Protein AF-A0A843EUZ4-F1 (afdb_monomer_lite)

Structure (mmCIF, N/CA/C/O backbone):
data_AF-A0A843EUZ4-F1
#
_entry.id   AF-A0A843EUZ4-F1
#
loop_
_atom_site.group_PDB
_atom_site.id
_atom_site.type_symbol
_atom_site.label_atom_id
_atom_site.label_alt_id
_atom_site.label_comp_id
_atom_site.label_asym_id
_atom_site.label_entity_id
_atom_site.label_seq_id
_atom_site.pdbx_PDB_ins_code
_atom_site.Cartn_x
_atom_site.Cartn_y
_atom_site.Cartn_z
_atom_site.occupancy
_atom_site.B_iso_or_equiv
_atom_site.auth_seq_id
_atom_site.auth_comp_id
_atom_site.auth_asym_id
_atom_site.auth_atom_id
_atom_site.pdbx_PDB_model_num
ATOM 1 N N . MET A 1 1 ? -15.342 -4.496 1.005 1.00 70.81 1 MET A N 1
ATOM 2 C CA . MET A 1 1 ? -15.047 -3.325 0.142 1.00 70.81 1 MET A CA 1
ATOM 3 C C . MET A 1 1 ? -16.095 -3.136 -0.944 1.00 70.81 1 MET A C 1
ATOM 5 O O . MET A 1 1 ? -16.722 -2.087 -0.948 1.00 70.81 1 MET A O 1
ATOM 9 N N . ALA A 1 2 ? -16.341 -4.129 -1.806 1.00 74.81 2 ALA A N 1
ATOM 10 C CA . ALA A 1 2 ? -17.389 -4.034 -2.831 1.00 74.81 2 ALA A CA 1
ATOM 11 C C . ALA A 1 2 ? -18.808 -3.921 -2.240 1.00 74.81 2 ALA A C 1
ATOM 13 O O . ALA A 1 2 ? -19.579 -3.078 -2.673 1.00 74.81 2 ALA A O 1
ATOM 14 N N . THR A 1 3 ? -19.104 -4.654 -1.164 1.00 76.38 3 THR A N 1
ATOM 15 C CA . THR A 1 3 ? -20.384 -4.560 -0.430 1.00 76.38 3 THR A CA 1
ATOM 16 C C . THR A 1 3 ? -20.620 -3.194 0.227 1.00 76.38 3 THR A C 1
ATOM 18 O O . THR A 1 3 ? -21.757 -2.778 0.382 1.00 76.38 3 THR A O 1
ATOM 21 N N . ASN A 1 4 ? -19.547 -2.468 0.562 1.00 71.25 4 ASN A N 1
ATOM 22 C CA . ASN A 1 4 ? -19.611 -1.125 1.157 1.00 71.25 4 ASN A CA 1
ATOM 23 C C . ASN A 1 4 ? -19.544 -0.013 0.089 1.00 71.25 4 ASN A C 1
ATOM 25 O O . ASN A 1 4 ? -19.252 1.136 0.406 1.00 71.25 4 ASN A O 1
ATOM 29 N N . GLY A 1 5 ? -19.700 -0.356 -1.195 1.00 73.44 5 GLY A N 1
ATOM 30 C CA . GLY A 1 5 ? -19.730 0.610 -2.298 1.00 73.44 5 GLY A CA 1
ATOM 31 C C . GLY A 1 5 ? -18.384 1.187 -2.723 1.00 73.44 5 GLY A C 1
ATOM 32 O O . GLY A 1 5 ? -18.349 2.024 -3.621 1.00 73.44 5 GLY A O 1
ATOM 33 N N . HIS A 1 6 ? -17.267 0.746 -2.136 1.00 77.94 6 HIS A N 1
ATOM 34 C CA . HIS A 1 6 ? -15.930 1.253 -2.482 1.00 77.94 6 HIS A CA 1
ATOM 35 C C . HIS A 1 6 ? -15.355 0.660 -3.777 1.00 77.94 6 HIS A C 1
ATOM 37 O O . HIS A 1 6 ? -14.340 1.141 -4.267 1.00 77.94 6 HIS A O 1
ATOM 43 N N . MET A 1 7 ? -15.971 -0.397 -4.308 1.00 81.12 7 MET A N 1
ATOM 44 C CA . MET A 1 7 ? -15.556 -1.119 -5.516 1.00 81.12 7 MET A CA 1
ATOM 45 C C . MET A 1 7 ? -16.799 -1.469 -6.348 1.00 81.12 7 MET A C 1
ATOM 47 O O . MET A 1 7 ? -17.896 -1.503 -5.783 1.00 81.12 7 MET A O 1
ATOM 51 N N . PRO A 1 8 ? -16.671 -1.747 -7.659 1.00 81.19 8 PRO A N 1
ATOM 52 C CA . PRO A 1 8 ? -17.814 -2.114 -8.491 1.00 81.19 8 PRO A CA 1
ATOM 53 C C . PRO A 1 8 ? -18.505 -3.376 -7.959 1.00 81.19 8 PRO A C 1
ATOM 55 O O . PRO A 1 8 ? -17.854 -4.375 -7.635 1.00 81.19 8 PRO A O 1
ATOM 58 N N . MET A 1 9 ? -19.839 -3.343 -7.891 1.00 79.88 9 MET A N 1
ATOM 59 C CA . MET A 1 9 ? -20.640 -4.391 -7.244 1.00 79.88 9 MET A CA 1
ATOM 60 C C . MET A 1 9 ? -20.493 -5.770 -7.907 1.00 79.88 9 MET A C 1
ATOM 62 O O . MET A 1 9 ? -20.624 -6.799 -7.244 1.00 79.88 9 MET A O 1
ATOM 66 N N . PHE A 1 10 ? -20.132 -5.818 -9.192 1.00 81.56 10 PHE A N 1
ATOM 67 C CA . PHE A 1 10 ? -19.828 -7.065 -9.899 1.00 81.56 10 PHE A CA 1
ATOM 68 C C . PHE A 1 10 ? -18.759 -7.921 -9.192 1.00 81.56 10 PHE A C 1
ATOM 70 O O . PHE A 1 10 ? -18.861 -9.151 -9.190 1.00 81.56 10 PHE A O 1
ATOM 77 N N . LEU A 1 11 ? -17.778 -7.287 -8.537 1.00 82.19 11 LEU A N 1
ATOM 78 C CA . LEU A 1 11 ? -16.726 -7.973 -7.779 1.00 82.19 11 LEU A CA 1
ATOM 79 C C . LEU A 1 11 ? -17.219 -8.531 -6.435 1.00 82.19 11 LEU A C 1
ATOM 81 O O . LEU A 1 11 ? -16.544 -9.364 -5.838 1.00 82.19 11 LEU A O 1
ATOM 85 N N . SER A 1 12 ? -18.387 -8.092 -5.954 1.00 83.44 12 SER A N 1
ATOM 86 C CA . SER A 1 12 ? -18.996 -8.593 -4.717 1.00 83.44 12 SER A CA 1
ATOM 87 C C . SER A 1 12 ? -19.754 -9.908 -4.907 1.00 83.44 12 SER A C 1
ATOM 89 O O . SER A 1 12 ? -20.160 -10.508 -3.913 1.00 83.44 12 SER A O 1
ATOM 91 N N . LYS A 1 13 ? -19.999 -10.343 -6.151 1.00 83.88 13 LYS A N 1
ATOM 92 C CA . LYS A 1 13 ? -20.787 -11.550 -6.426 1.00 83.88 13 LYS A CA 1
ATOM 93 C C . LYS A 1 13 ? -19.988 -12.808 -6.081 1.00 83.88 13 LYS A C 1
ATOM 95 O O . LYS A 1 13 ? -18.881 -13.012 -6.581 1.00 83.88 13 LYS A O 1
ATOM 100 N N . THR A 1 14 ? -20.576 -13.660 -5.249 1.00 86.12 14 THR A N 1
ATOM 101 C CA . THR A 1 14 ? -20.021 -14.955 -4.845 1.00 86.12 14 THR A CA 1
ATOM 102 C C . THR A 1 14 ? -20.754 -16.104 -5.542 1.00 86.12 14 THR A C 1
ATOM 104 O O . THR A 1 14 ? -21.918 -15.983 -5.919 1.00 86.12 14 THR A O 1
ATOM 107 N N . ASN A 1 15 ? -20.059 -17.224 -5.753 1.00 89.31 15 ASN A N 1
ATOM 108 C CA . ASN A 1 15 ? -20.666 -18.467 -6.242 1.00 89.31 15 ASN A CA 1
ATOM 109 C C . ASN A 1 15 ? -21.430 -19.191 -5.105 1.00 89.31 15 ASN A C 1
ATOM 111 O O . ASN A 1 15 ? -21.300 -18.826 -3.939 1.00 89.31 15 ASN A O 1
ATOM 115 N N . LYS A 1 16 ? -22.148 -20.281 -5.417 1.00 85.88 16 LYS A N 1
ATOM 116 C CA . LYS A 1 16 ? -22.857 -21.170 -4.472 1.00 85.88 16 LYS A CA 1
ATOM 117 C C . LYS A 1 16 ? -21.999 -21.633 -3.283 1.00 85.88 16 LYS A C 1
ATOM 119 O O . LYS A 1 16 ? -22.533 -21.889 -2.213 1.00 85.88 16 LYS A O 1
ATOM 124 N N . TYR A 1 17 ? -20.680 -21.712 -3.458 1.00 88.25 17 TYR A N 1
ATOM 125 C CA . TYR A 1 17 ? -19.716 -22.093 -2.417 1.00 88.25 17 TYR A CA 1
ATOM 126 C C . TYR A 1 17 ? -19.132 -20.901 -1.632 1.00 88.25 17 TYR A C 1
ATOM 128 O O . TYR A 1 17 ? -18.145 -21.060 -0.925 1.00 88.25 17 TYR A O 1
ATOM 136 N N . GLY A 1 18 ? -19.673 -19.688 -1.793 1.00 83.94 18 GLY A N 1
ATOM 137 C CA . GLY A 1 18 ? -19.195 -18.479 -1.107 1.00 83.94 18 GLY A CA 1
ATOM 138 C C . GLY A 1 18 ? -17.907 -17.875 -1.679 1.00 83.94 18 GLY A C 1
ATOM 139 O O . GLY A 1 18 ? -17.411 -16.880 -1.160 1.00 83.94 18 GLY A O 1
ATOM 140 N N . VAL A 1 19 ? -17.369 -18.433 -2.767 1.00 87.06 19 VAL A N 1
ATOM 141 C CA . VAL A 1 19 ? -16.112 -17.976 -3.378 1.00 87.06 19 VAL A CA 1
ATOM 142 C C . VAL A 1 19 ? -16.364 -16.790 -4.326 1.00 87.06 19 VAL A C 1
ATOM 144 O O . VAL A 1 19 ? -17.198 -16.915 -5.231 1.00 87.06 19 VAL A O 1
ATOM 147 N N . PRO A 1 20 ? -15.647 -15.656 -4.184 1.00 88.94 20 PRO A N 1
ATOM 148 C CA . PRO A 1 20 ? -15.769 -14.497 -5.071 1.00 88.94 20 PRO A CA 1
ATOM 149 C C . PRO A 1 20 ? -14.966 -14.695 -6.371 1.00 88.94 20 PRO A C 1
ATOM 151 O O . PRO A 1 20 ? -13.893 -14.124 -6.559 1.00 88.94 20 PRO A O 1
ATOM 154 N N . VAL A 1 21 ? -15.487 -15.517 -7.288 1.00 89.88 21 VAL A N 1
ATOM 155 C CA . VAL A 1 21 ? -14.798 -15.896 -8.542 1.00 89.88 21 VAL A CA 1
ATOM 156 C C . VAL A 1 21 ? -14.452 -14.679 -9.409 1.00 89.88 21 VAL A C 1
ATOM 158 O O . VAL A 1 21 ? -13.353 -14.605 -9.950 1.00 89.88 21 VAL A O 1
ATOM 161 N N . ASN A 1 22 ? -15.339 -13.684 -9.487 1.00 88.19 22 ASN A N 1
ATOM 162 C CA . ASN A 1 22 ? -15.112 -12.474 -10.287 1.00 88.19 22 ASN A CA 1
ATOM 163 C C . ASN A 1 22 ? -13.915 -11.652 -9.789 1.00 88.19 22 ASN A C 1
ATOM 165 O O . ASN A 1 22 ? -13.149 -11.124 -10.592 1.00 88.19 22 ASN A O 1
ATOM 169 N N . ALA A 1 23 ? -13.737 -11.560 -8.468 1.00 88.56 23 ALA A N 1
ATOM 170 C CA . ALA A 1 23 ? -12.599 -10.864 -7.874 1.00 88.56 23 ALA A CA 1
ATOM 171 C C . ALA A 1 23 ? -11.284 -11.616 -8.125 1.00 88.56 23 ALA A C 1
ATOM 173 O O . ALA A 1 23 ? -10.273 -10.995 -8.449 1.00 88.56 23 ALA A O 1
ATOM 174 N N 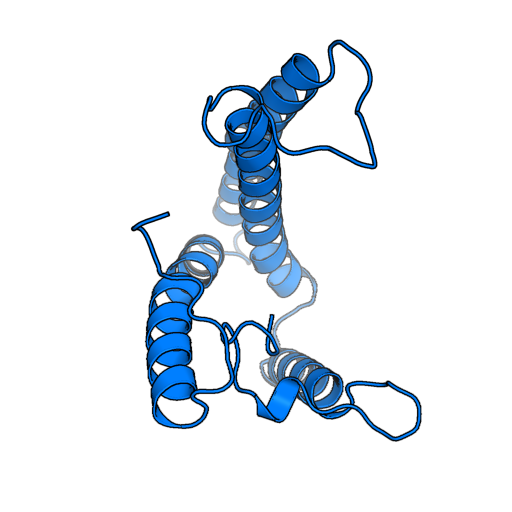. LEU A 1 24 ? -11.317 -12.951 -8.045 1.00 90.69 24 LEU A N 1
ATOM 175 C CA . LEU A 1 24 ? -10.160 -13.793 -8.352 1.00 90.69 24 LEU A CA 1
ATOM 176 C C . LEU A 1 24 ? -9.742 -13.662 -9.820 1.00 90.69 24 LEU A C 1
ATOM 178 O O . LEU A 1 24 ? -8.564 -13.461 -10.101 1.00 90.69 24 LEU A O 1
ATOM 182 N N . LEU A 1 25 ? -10.698 -13.710 -10.752 1.00 92.00 25 LEU A N 1
ATOM 183 C CA . LEU A 1 25 ? -10.422 -13.536 -12.180 1.00 92.00 25 LEU A CA 1
ATOM 184 C C . LEU A 1 25 ? -9.822 -12.160 -12.484 1.00 92.00 25 LEU A C 1
ATOM 186 O O . LEU A 1 25 ? -8.882 -12.068 -13.268 1.00 92.00 25 LEU A O 1
ATOM 190 N N . PHE A 1 26 ? -10.315 -11.105 -11.833 1.00 90.81 26 PHE A N 1
ATOM 191 C CA . PHE A 1 26 ? -9.752 -9.764 -11.971 1.00 90.81 26 PHE A CA 1
ATOM 192 C C . PHE A 1 26 ? -8.289 -9.699 -11.505 1.00 90.81 26 PHE A C 1
ATOM 194 O O . PHE A 1 26 ? -7.436 -9.164 -12.211 1.00 90.81 26 PHE A O 1
ATOM 201 N N . GLN A 1 27 ? -7.974 -10.295 -10.351 1.00 90.38 27 GLN A N 1
ATOM 202 C CA . GLN A 1 27 ? -6.601 -10.357 -9.846 1.00 90.38 27 GLN A CA 1
ATOM 203 C C . GLN A 1 27 ? -5.681 -11.159 -10.777 1.00 90.38 27 GLN A C 1
ATOM 205 O O . GLN A 1 27 ? -4.563 -10.729 -11.059 1.00 90.38 27 GLN A O 1
ATOM 210 N N . VAL A 1 28 ? -6.155 -12.300 -11.281 1.00 93.62 28 VAL A N 1
ATOM 211 C CA . VAL A 1 28 ? -5.416 -13.136 -12.236 1.00 93.62 28 VAL A CA 1
ATOM 212 C C . VAL A 1 28 ? -5.152 -12.377 -13.537 1.00 93.62 28 VAL A C 1
ATOM 214 O O . VAL A 1 28 ? -4.029 -12.406 -14.035 1.00 93.62 28 VAL A O 1
ATOM 217 N N . ALA A 1 29 ? -6.139 -11.642 -14.054 1.00 93.94 29 ALA A N 1
ATOM 218 C CA . ALA A 1 29 ? -5.976 -10.823 -15.251 1.00 93.94 29 ALA A CA 1
ATOM 219 C C . ALA A 1 29 ? -4.879 -9.761 -15.075 1.00 93.94 29 ALA A C 1
ATOM 221 O O . ALA A 1 29 ? -4.015 -9.637 -15.939 1.00 93.94 29 ALA A O 1
ATOM 222 N N . ILE A 1 30 ? -4.849 -9.051 -13.939 1.00 91.12 30 ILE A N 1
ATOM 223 C CA . ILE A 1 30 ? -3.774 -8.090 -13.636 1.00 91.12 30 ILE A CA 1
ATOM 224 C C . ILE A 1 30 ? -2.414 -8.795 -13.571 1.00 91.12 30 ILE A C 1
ATOM 226 O O . ILE A 1 30 ? -1.449 -8.307 -14.154 1.00 91.12 30 ILE A O 1
ATOM 230 N N . GLY A 1 31 ? -2.334 -9.952 -12.909 1.00 89.94 31 GLY A N 1
ATOM 231 C CA . GLY A 1 31 ? -1.099 -10.735 -12.834 1.00 89.94 31 GLY A CA 1
ATOM 232 C C . GLY A 1 31 ? -0.566 -11.131 -14.214 1.00 89.94 31 GLY A C 1
ATOM 233 O O . GLY A 1 31 ? 0.615 -10.943 -14.496 1.00 89.94 31 GLY A O 1
ATOM 234 N N . PHE A 1 32 ? -1.439 -11.600 -15.109 1.00 93.44 32 PHE A N 1
ATOM 235 C CA . PHE A 1 32 ? -1.054 -11.917 -16.485 1.00 93.44 32 PHE A CA 1
ATOM 236 C C . PHE A 1 32 ? -0.618 -10.684 -17.278 1.00 93.44 32 PHE A C 1
ATOM 238 O O . PHE A 1 32 ? 0.342 -10.780 -18.037 1.00 93.44 32 PHE A O 1
ATOM 245 N N . LEU A 1 33 ? -1.259 -9.526 -17.086 1.00 92.75 33 LEU A N 1
ATOM 246 C CA . LEU A 1 33 ? -0.834 -8.280 -17.732 1.00 92.75 33 LEU A CA 1
ATOM 247 C C . LEU A 1 33 ? 0.591 -7.885 -17.329 1.00 92.75 33 LEU A C 1
ATOM 249 O O . LEU A 1 33 ? 1.368 -7.485 -18.189 1.00 92.75 33 LEU A O 1
ATOM 253 N N . VAL A 1 34 ? 0.955 -8.044 -16.053 1.00 89.38 34 VAL A N 1
ATOM 254 C CA . VAL A 1 34 ? 2.320 -7.778 -15.564 1.00 89.38 34 VAL A CA 1
ATOM 255 C C . VAL A 1 34 ? 3.334 -8.723 -16.219 1.00 89.38 34 VAL A C 1
ATOM 257 O O . VAL A 1 34 ? 4.389 -8.274 -16.662 1.00 89.38 34 VAL A O 1
ATOM 260 N N . ILE A 1 35 ? 2.992 -10.011 -16.340 1.00 90.88 35 ILE A N 1
ATOM 261 C CA . ILE A 1 35 ? 3.849 -11.018 -16.987 1.00 90.88 35 ILE A CA 1
ATOM 262 C C . ILE A 1 35 ? 4.030 -10.706 -18.480 1.00 90.88 35 ILE A C 1
ATOM 264 O O . ILE A 1 35 ? 5.155 -10.708 -18.974 1.00 90.88 35 ILE A O 1
ATOM 268 N N . ILE A 1 36 ? 2.942 -10.410 -19.198 1.00 93.44 36 ILE A N 1
ATOM 269 C CA . ILE A 1 36 ? 2.973 -10.087 -20.635 1.00 93.44 36 ILE A CA 1
ATOM 270 C C . ILE A 1 36 ? 3.738 -8.782 -20.890 1.00 93.44 36 ILE A C 1
ATOM 272 O O . ILE A 1 36 ? 4.435 -8.668 -21.895 1.00 93.44 36 ILE A O 1
ATOM 276 N N . ALA A 1 37 ? 3.662 -7.818 -19.969 1.00 89.00 37 ALA A N 1
ATOM 277 C CA . ALA A 1 37 ? 4.426 -6.575 -20.030 1.00 89.00 37 ALA A CA 1
ATOM 278 C C . ALA A 1 37 ? 5.941 -6.766 -19.808 1.00 89.00 37 ALA A C 1
ATOM 280 O O . ALA A 1 37 ? 6.689 -5.796 -19.909 1.00 89.00 37 ALA A O 1
ATOM 281 N N . GLY A 1 38 ? 6.407 -7.984 -19.502 1.00 88.62 38 GLY A N 1
ATOM 282 C CA . GLY A 1 38 ? 7.826 -8.283 -19.296 1.00 88.62 38 GLY A CA 1
ATOM 283 C C . GLY A 1 38 ? 8.408 -7.671 -18.021 1.00 88.62 38 GLY A C 1
ATOM 284 O O . GLY A 1 38 ? 9.627 -7.570 -17.893 1.00 88.62 38 GLY A O 1
ATOM 285 N N . ILE A 1 39 ? 7.554 -7.254 -17.080 1.00 86.94 39 ILE A N 1
ATOM 286 C CA . ILE A 1 39 ? 7.984 -6.683 -15.803 1.00 86.94 39 ILE A CA 1
ATOM 287 C C . ILE A 1 39 ? 8.582 -7.807 -14.960 1.00 86.94 39 ILE A C 1
ATOM 289 O O . ILE A 1 39 ? 7.951 -8.841 -14.726 1.00 86.94 39 ILE A O 1
ATOM 293 N N . THR A 1 40 ? 9.806 -7.611 -14.481 1.00 88.06 40 THR A N 1
ATOM 294 C CA . THR A 1 40 ? 10.482 -8.628 -13.677 1.00 88.06 40 THR A CA 1
ATOM 295 C C . THR A 1 40 ? 9.870 -8.724 -12.276 1.00 88.06 40 THR A C 1
ATOM 297 O O . THR A 1 40 ? 9.243 -7.792 -11.756 1.00 88.06 40 THR A O 1
ATOM 300 N N . ALA A 1 41 ? 10.082 -9.864 -11.614 1.00 85.44 41 ALA A N 1
ATOM 301 C CA . ALA A 1 41 ? 9.632 -10.051 -10.235 1.00 85.44 41 ALA A CA 1
ATOM 302 C C . ALA A 1 41 ? 10.224 -8.988 -9.289 1.00 85.44 41 ALA A C 1
ATOM 304 O O . ALA A 1 41 ? 9.527 -8.490 -8.406 1.00 85.44 41 ALA A O 1
ATOM 305 N N . SER A 1 42 ? 11.481 -8.585 -9.507 1.00 84.19 42 SER A N 1
ATOM 306 C CA . SER A 1 42 ? 12.147 -7.556 -8.703 1.00 84.19 42 SER A CA 1
ATOM 307 C C . SER A 1 42 ? 11.518 -6.172 -8.893 1.00 84.19 42 SER A C 1
ATOM 309 O O . SER A 1 42 ? 11.311 -5.466 -7.909 1.00 84.19 42 SER A O 1
ATOM 311 N N . GLN A 1 43 ? 11.131 -5.806 -10.118 1.00 85.19 43 GLN A N 1
ATOM 312 C CA . GLN A 1 43 ? 10.430 -4.547 -10.405 1.00 85.19 43 GLN A CA 1
ATOM 313 C C . GLN A 1 43 ? 9.024 -4.513 -9.793 1.00 85.19 43 GLN A C 1
ATOM 315 O O . GLN A 1 43 ? 8.609 -3.496 -9.239 1.00 85.19 43 GLN A O 1
ATOM 320 N N . THR A 1 44 ? 8.304 -5.637 -9.829 1.00 87.69 44 THR A N 1
ATOM 321 C CA . THR A 1 44 ? 6.981 -5.746 -9.189 1.00 87.69 44 THR A CA 1
ATOM 322 C C . THR A 1 44 ? 7.085 -5.529 -7.680 1.00 87.69 44 THR A C 1
ATOM 324 O O . THR A 1 44 ? 6.315 -4.755 -7.108 1.00 87.69 44 THR A O 1
ATOM 327 N N . LEU A 1 45 ? 8.086 -6.152 -7.046 1.00 86.56 45 LEU A N 1
ATOM 328 C CA . LEU A 1 45 ? 8.359 -5.976 -5.621 1.00 86.56 45 LEU A CA 1
ATOM 329 C C . LEU A 1 45 ? 8.760 -4.535 -5.284 1.00 86.56 45 LEU A C 1
ATOM 331 O O . LEU A 1 45 ? 8.295 -3.991 -4.282 1.00 86.56 45 LEU A O 1
ATOM 335 N N . ALA A 1 46 ? 9.561 -3.894 -6.139 1.00 85.38 46 ALA A N 1
ATOM 336 C CA . ALA A 1 46 ? 9.991 -2.511 -5.950 1.00 85.38 46 ALA A CA 1
ATOM 337 C C . ALA A 1 46 ? 8.815 -1.522 -5.900 1.00 85.38 46 ALA A C 1
ATOM 339 O O . ALA A 1 46 ? 8.872 -0.554 -5.148 1.00 85.38 46 ALA A O 1
ATOM 340 N N . VAL A 1 47 ? 7.728 -1.780 -6.637 1.00 85.19 47 VAL A N 1
ATOM 341 C CA . VAL A 1 47 ? 6.504 -0.957 -6.584 1.00 85.19 47 VAL A CA 1
ATOM 342 C C . VAL A 1 47 ? 5.598 -1.355 -5.420 1.00 85.19 47 VAL A C 1
ATOM 344 O O . VAL A 1 47 ? 5.018 -0.487 -4.764 1.00 85.19 47 VAL A O 1
ATOM 347 N N . SER A 1 48 ? 5.461 -2.654 -5.134 1.00 88.69 48 SER A N 1
ATOM 348 C CA . SER A 1 48 ? 4.532 -3.123 -4.100 1.00 88.69 48 SER A CA 1
ATOM 349 C C . SER A 1 48 ? 5.008 -2.822 -2.678 1.00 88.69 48 SER A C 1
ATOM 351 O O . SER A 1 48 ? 4.186 -2.508 -1.818 1.00 88.69 48 SER A O 1
ATOM 353 N N . CYS A 1 49 ? 6.316 -2.900 -2.411 1.00 89.25 49 CYS A N 1
ATOM 354 C CA . CYS A 1 49 ? 6.861 -2.743 -1.061 1.00 89.25 49 CYS A CA 1
ATOM 355 C C . CYS A 1 49 ? 6.644 -1.331 -0.478 1.00 89.25 49 CYS A C 1
ATOM 357 O O . CYS A 1 49 ? 6.114 -1.241 0.631 1.00 89.25 49 CYS A O 1
ATOM 359 N N . PRO A 1 50 ? 6.952 -0.222 -1.186 1.00 89.19 50 PRO A N 1
ATOM 360 C CA . PRO A 1 50 ? 6.680 1.117 -0.662 1.00 89.19 50 PRO A CA 1
ATOM 361 C C . PRO A 1 50 ? 5.180 1.374 -0.473 1.00 89.19 50 PRO A C 1
ATOM 363 O O . PRO A 1 50 ? 4.778 1.961 0.530 1.00 89.19 50 PRO A O 1
ATOM 366 N N . GLY A 1 51 ? 4.334 0.877 -1.386 1.00 87.88 51 GLY A N 1
ATOM 367 C CA . GLY A 1 51 ? 2.878 0.965 -1.244 1.00 87.88 51 GLY A CA 1
ATOM 368 C C . GLY A 1 51 ? 2.365 0.242 0.007 1.00 87.88 51 GLY A C 1
ATOM 369 O O . GLY A 1 51 ? 1.499 0.761 0.715 1.00 87.88 51 GLY A O 1
ATOM 370 N N . TYR A 1 52 ? 2.941 -0.921 0.322 1.00 89.94 52 TYR A N 1
ATOM 371 C CA . TYR A 1 52 ? 2.612 -1.677 1.528 1.00 89.94 52 TYR A CA 1
ATOM 372 C C . TYR A 1 52 ? 3.050 -0.956 2.809 1.00 89.94 52 TYR A C 1
ATOM 374 O O . TYR A 1 52 ? 2.257 -0.862 3.742 1.00 89.94 52 TYR A O 1
ATOM 382 N N . VAL A 1 53 ? 4.257 -0.384 2.836 1.00 92.50 53 VAL A N 1
ATOM 383 C CA . VAL A 1 53 ? 4.760 0.416 3.971 1.00 92.50 53 VAL A CA 1
ATOM 384 C C . VAL A 1 53 ? 3.855 1.618 4.247 1.00 92.50 53 VAL A C 1
ATOM 386 O O . VAL A 1 53 ? 3.472 1.861 5.392 1.00 92.50 53 VAL A O 1
ATOM 389 N N . ILE A 1 54 ? 3.423 2.332 3.200 1.00 90.50 54 ILE A N 1
ATOM 390 C CA . ILE A 1 54 ? 2.484 3.457 3.340 1.00 90.50 54 ILE A CA 1
ATOM 391 C C . ILE A 1 54 ? 1.150 2.977 3.928 1.00 90.50 54 ILE A C 1
ATOM 393 O O . ILE A 1 54 ? 0.637 3.579 4.874 1.00 90.50 54 ILE A O 1
ATOM 397 N N . ALA A 1 55 ? 0.588 1.885 3.402 1.00 90.31 55 ALA A N 1
ATOM 398 C CA . ALA A 1 55 ? -0.669 1.331 3.898 1.00 90.31 55 ALA A CA 1
ATOM 399 C C . ALA A 1 55 ? -0.554 0.867 5.360 1.00 90.31 55 ALA A C 1
ATOM 401 O O . ALA A 1 55 ? -1.423 1.179 6.175 1.00 90.31 55 ALA A O 1
ATOM 402 N N . HIS A 1 56 ? 0.535 0.183 5.713 1.00 91.94 56 HIS A N 1
ATOM 403 C CA . HIS A 1 56 ? 0.782 -0.295 7.068 1.00 91.94 56 HIS A CA 1
ATOM 404 C C . HIS A 1 56 ? 0.961 0.870 8.053 1.00 91.94 56 HIS A C 1
ATOM 406 O O . HIS A 1 56 ? 0.319 0.892 9.107 1.00 91.94 56 HIS A O 1
ATOM 412 N N . GLY A 1 57 ? 1.720 1.903 7.676 1.00 91.25 57 GLY A N 1
ATOM 413 C CA . GLY A 1 57 ? 1.857 3.133 8.455 1.00 91.25 57 GLY A CA 1
ATOM 414 C C . GLY A 1 57 ? 0.516 3.841 8.688 1.00 91.25 57 GLY A C 1
ATOM 415 O O . GLY A 1 57 ? 0.213 4.249 9.812 1.00 91.25 57 GLY A O 1
ATOM 416 N N . LEU A 1 58 ? -0.342 3.924 7.663 1.00 91.44 58 LEU A N 1
ATOM 417 C CA . LEU A 1 58 ? -1.692 4.489 7.788 1.00 91.44 58 LEU A CA 1
ATOM 418 C C . LEU A 1 58 ? -2.602 3.652 8.699 1.00 91.44 58 LEU A C 1
ATOM 420 O O . LEU A 1 58 ? -3.363 4.221 9.484 1.00 91.44 58 LEU A O 1
ATOM 424 N N . CYS A 1 59 ? -2.515 2.320 8.653 1.00 90.94 59 CYS A N 1
ATOM 425 C CA . CYS A 1 59 ? -3.248 1.443 9.570 1.00 90.94 59 CYS A CA 1
ATOM 426 C C . CYS A 1 59 ? -2.858 1.693 11.034 1.00 90.94 59 CYS A C 1
ATOM 428 O O . CYS A 1 59 ? -3.729 1.769 11.904 1.00 90.94 59 CYS A O 1
ATOM 430 N N . GLN A 1 60 ? -1.567 1.878 11.313 1.00 90.31 60 GLN A N 1
ATOM 431 C CA . GLN A 1 60 ? -1.091 2.190 12.661 1.00 90.31 60 GLN A CA 1
ATOM 432 C C . GLN A 1 60 ? -1.514 3.600 13.105 1.00 90.31 60 GLN A C 1
ATOM 434 O O . GLN A 1 60 ? -1.982 3.788 14.230 1.00 90.31 60 GLN A O 1
ATOM 439 N N . LEU A 1 61 ? -1.474 4.590 12.207 1.00 90.75 61 LEU A N 1
ATOM 440 C CA . LEU A 1 61 ? -2.023 5.924 12.476 1.00 90.75 61 LEU A CA 1
ATOM 441 C C . LEU A 1 61 ? -3.525 5.879 12.786 1.00 90.75 61 LEU A C 1
ATOM 443 O O . LEU A 1 61 ? -3.980 6.544 13.719 1.00 90.75 61 LEU A O 1
ATOM 447 N N . ALA A 1 62 ? -4.295 5.063 12.064 1.00 89.00 62 ALA A N 1
ATOM 448 C CA . ALA A 1 62 ? -5.712 4.849 12.343 1.00 89.00 62 ALA A CA 1
ATOM 449 C C . ALA A 1 62 ? -5.929 4.202 13.721 1.00 89.00 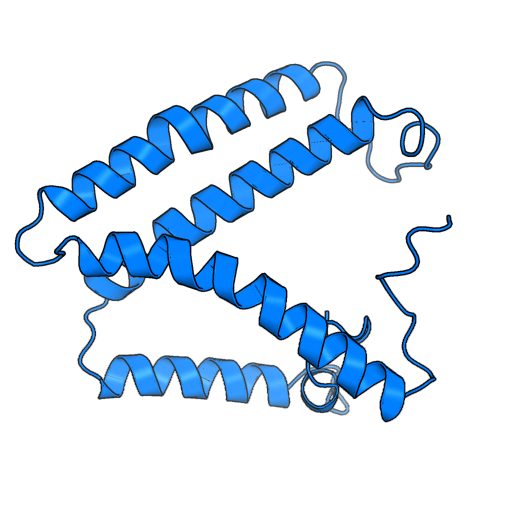62 ALA A C 1
ATOM 451 O O . ALA A 1 62 ? -6.840 4.602 14.448 1.00 89.00 62 ALA A O 1
ATOM 452 N N . PHE A 1 63 ? -5.065 3.268 14.133 1.00 87.56 63 PHE A N 1
ATOM 453 C CA . PHE A 1 63 ? -5.099 2.703 15.482 1.00 87.56 63 PHE A CA 1
ATOM 454 C C . PHE A 1 63 ? -4.857 3.775 16.554 1.00 87.56 63 PHE A C 1
ATOM 456 O O . PHE A 1 63 ? -5.645 3.876 17.501 1.00 87.56 63 PHE A O 1
ATOM 463 N N . ILE A 1 64 ? -3.835 4.620 16.384 1.00 88.50 64 ILE A N 1
ATOM 464 C CA . ILE A 1 64 ? -3.530 5.729 17.302 1.00 88.50 64 ILE A CA 1
ATOM 465 C C . ILE A 1 64 ? -4.703 6.712 17.364 1.00 88.50 64 ILE A C 1
ATOM 467 O O . ILE A 1 64 ? -5.148 7.065 18.461 1.00 88.50 64 ILE A O 1
ATOM 471 N N . LYS A 1 65 ? -5.249 7.107 16.206 1.00 87.19 65 LYS A N 1
ATOM 472 C CA . LYS A 1 65 ? -6.414 7.994 16.122 1.00 87.19 65 LYS A CA 1
ATOM 473 C C . LYS A 1 65 ? -7.615 7.383 16.835 1.00 87.19 65 LYS A C 1
ATOM 475 O O . LYS A 1 65 ? -8.174 8.026 17.712 1.00 87.19 65 LYS A O 1
ATOM 480 N N . SER A 1 66 ? -7.931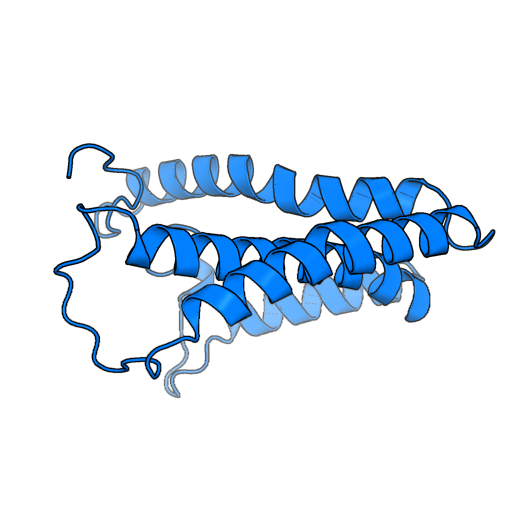 6.112 16.583 1.00 85.19 66 SER A N 1
ATOM 481 C CA . SER A 1 66 ? -9.054 5.427 17.239 1.00 85.19 66 SER A CA 1
ATOM 482 C C . SER A 1 66 ? -8.969 5.444 18.768 1.00 85.19 66 SER A C 1
ATOM 484 O O . SER A 1 66 ? -9.985 5.314 19.438 1.00 85.19 66 SER A O 1
ATOM 486 N N . ARG A 1 67 ? -7.763 5.520 19.347 1.00 80.56 67 ARG A N 1
ATOM 487 C CA . ARG A 1 67 ? -7.540 5.489 20.802 1.00 80.56 67 ARG A CA 1
ATOM 488 C C . ARG A 1 67 ? -7.501 6.877 21.438 1.00 80.56 67 ARG A C 1
ATOM 490 O O . ARG A 1 67 ? -7.798 6.981 22.625 1.00 80.56 67 ARG A O 1
ATOM 497 N N . ARG A 1 68 ? -7.091 7.904 20.688 1.00 81.75 68 ARG A N 1
ATOM 498 C CA . ARG A 1 68 ? -6.958 9.287 21.178 1.00 81.75 68 ARG A CA 1
ATOM 499 C C . ARG A 1 68 ? -8.205 10.130 20.934 1.00 81.75 68 ARG A C 1
ATOM 501 O O . ARG A 1 68 ? -8.475 11.028 21.722 1.00 81.75 68 ARG A O 1
ATOM 508 N N . ASP A 1 69 ? -8.932 9.851 19.859 1.00 83.38 69 ASP A N 1
ATOM 509 C CA . ASP A 1 69 ? -10.068 10.655 19.423 1.00 83.38 69 ASP A CA 1
ATOM 510 C C . ASP A 1 69 ? -11.312 10.326 20.280 1.00 83.38 69 ASP A C 1
ATOM 512 O O . ASP A 1 69 ? -11.706 9.153 20.336 1.00 83.38 69 ASP A O 1
ATOM 516 N N . PRO A 1 70 ? -11.932 11.308 20.971 1.00 76.38 70 PRO A N 1
ATOM 517 C CA . PRO A 1 70 ? -13.070 11.067 21.864 1.00 76.38 70 PRO A CA 1
ATOM 518 C C . PRO A 1 70 ? -14.251 10.398 21.155 1.00 76.38 70 PRO A C 1
ATOM 520 O O . PRO A 1 70 ? -14.938 9.582 21.757 1.00 76.38 70 PRO A O 1
ATOM 523 N N . ARG A 1 71 ? -14.421 10.648 19.853 1.00 76.69 71 ARG A N 1
ATOM 524 C CA . ARG A 1 71 ? -15.493 10.072 19.032 1.00 76.69 71 ARG A CA 1
ATOM 525 C C . ARG A 1 71 ? -15.446 8.541 18.911 1.00 76.69 71 ARG A C 1
ATOM 527 O O . ARG A 1 71 ? -16.480 7.906 18.749 1.00 76.69 71 ARG A O 1
ATOM 534 N N . PHE A 1 72 ? -14.259 7.938 18.986 1.00 72.31 72 PHE A N 1
ATOM 535 C CA . PHE A 1 72 ? -14.065 6.489 18.799 1.00 72.31 72 PHE A CA 1
ATOM 536 C C . PHE A 1 72 ? -13.615 5.774 20.080 1.00 72.31 72 PHE A C 1
ATOM 538 O O . PHE A 1 72 ? -13.282 4.581 20.067 1.00 72.31 72 PHE A O 1
ATOM 545 N N . LYS A 1 73 ? -13.566 6.509 21.195 1.00 68.00 73 LYS A N 1
ATOM 546 C CA . LYS A 1 73 ? -13.050 6.011 22.467 1.00 68.00 73 LYS A CA 1
ATOM 547 C C . LYS A 1 73 ? -14.025 5.048 23.144 1.00 68.00 73 LYS A C 1
ATOM 549 O O . LYS A 1 73 ? -13.571 4.033 23.672 1.00 68.00 73 LYS A O 1
ATOM 554 N N . ASP A 1 74 ? -15.321 5.331 23.038 1.00 72.00 74 ASP A N 1
ATOM 555 C CA . ASP A 1 74 ? -16.391 4.586 23.717 1.00 72.00 74 ASP A CA 1
ATOM 556 C C . ASP A 1 74 ? -16.957 3.423 22.887 1.00 72.00 74 ASP A C 1
ATOM 558 O O . ASP A 1 74 ? -17.815 2.679 23.354 1.00 72.00 74 ASP A O 1
ATOM 562 N N . VAL A 1 75 ? -16.444 3.210 21.670 1.00 78.06 75 VAL A N 1
ATOM 563 C CA . VAL A 1 75 ? -16.816 2.053 20.846 1.00 78.06 75 VAL A CA 1
ATOM 564 C C . VAL A 1 75 ? -16.303 0.774 21.511 1.00 78.06 75 VAL A C 1
ATOM 566 O O . VAL A 1 75 ? -15.091 0.604 21.704 1.00 78.06 75 VAL A O 1
ATOM 569 N N . GLU A 1 76 ? -17.219 -0.138 21.851 1.00 76.12 76 GLU A N 1
ATOM 570 C CA . GLU A 1 76 ? -16.885 -1.420 22.469 1.00 76.12 76 GLU A CA 1
ATOM 571 C C . GLU A 1 76 ? -16.004 -2.258 21.530 1.00 76.12 76 GLU A C 1
ATOM 573 O O . GLU A 1 76 ? -16.349 -2.540 20.383 1.00 76.12 76 GLU A O 1
ATOM 578 N N . ARG A 1 77 ? -14.817 -2.645 22.011 1.00 78.19 77 ARG A N 1
ATOM 579 C CA . ARG A 1 77 ? -13.850 -3.435 21.238 1.00 78.19 77 ARG A CA 1
ATOM 580 C C . ARG A 1 77 ? -13.860 -4.868 21.736 1.00 78.19 77 ARG A C 1
ATOM 582 O O . ARG A 1 77 ? -13.435 -5.110 22.865 1.00 78.19 77 ARG A O 1
ATOM 589 N N . VAL A 1 78 ? -14.257 -5.791 20.860 1.00 78.94 78 VAL A N 1
ATOM 590 C CA . VAL A 1 78 ? -14.221 -7.245 21.103 1.00 78.94 78 VAL A CA 1
ATOM 591 C C . VAL A 1 78 ? -12.798 -7.704 21.444 1.00 78.94 78 VAL A C 1
ATOM 593 O O . VAL A 1 78 ? -12.595 -8.501 22.353 1.00 78.94 78 VAL A O 1
ATOM 596 N N . TYR A 1 79 ? -11.795 -7.131 20.768 1.00 75.81 79 TYR A N 1
ATOM 597 C CA . TYR A 1 79 ? -10.381 -7.372 21.042 1.00 75.81 79 TYR A CA 1
ATOM 598 C C . TYR A 1 79 ? -9.716 -6.124 21.637 1.00 75.81 79 TYR A C 1
ATOM 600 O O . TYR A 1 79 ? -9.608 -5.073 20.993 1.00 75.81 79 TYR A O 1
ATOM 608 N N . LYS A 1 80 ? -9.249 -6.227 22.886 1.00 76.19 80 LYS A N 1
ATOM 609 C CA . LYS A 1 80 ? -8.535 -5.152 23.586 1.00 76.19 80 LYS A CA 1
ATOM 610 C C . LYS A 1 80 ? -7.052 -5.491 23.650 1.00 76.19 80 LYS A C 1
ATOM 612 O O . LYS A 1 80 ? -6.636 -6.417 24.330 1.00 76.19 80 LYS A O 1
ATOM 617 N N . CYS A 1 81 ? -6.261 -4.693 22.947 1.00 76.62 81 CYS A N 1
ATOM 618 C CA . CYS A 1 81 ? -4.810 -4.752 23.029 1.00 76.62 81 CYS A CA 1
ATOM 619 C C . CYS A 1 81 ? -4.335 -4.426 24.466 1.00 76.62 81 CYS A C 1
ATOM 621 O O . CYS A 1 81 ? -4.928 -3.534 25.091 1.00 76.62 81 CYS A O 1
ATOM 623 N N . PRO A 1 82 ? -3.309 -5.116 25.005 1.00 80.25 82 PRO A N 1
ATOM 624 C CA . PRO A 1 82 ? -2.817 -4.868 26.357 1.00 80.25 82 PRO A CA 1
ATOM 625 C C . PRO A 1 82 ? -2.280 -3.440 26.540 1.00 80.25 82 PRO A C 1
ATOM 627 O O . PRO A 1 82 ? -1.923 -2.737 25.587 1.00 80.25 82 PRO A O 1
ATOM 630 N N . ARG A 1 83 ? -2.262 -2.984 27.799 1.00 72.19 83 ARG A N 1
ATOM 631 C CA . ARG A 1 83 ? -1.837 -1.625 28.170 1.00 72.19 83 ARG A CA 1
ATOM 632 C C . ARG A 1 83 ? -0.393 -1.392 27.695 1.00 72.19 83 ARG A C 1
ATOM 634 O O . ARG A 1 83 ? 0.477 -2.201 27.982 1.00 72.19 83 ARG A O 1
ATOM 641 N N . GLY A 1 84 ? -0.154 -0.302 26.959 1.00 78.31 84 GLY A N 1
ATOM 642 C CA . GLY A 1 84 ? 1.177 0.080 26.453 1.00 78.31 84 GLY A CA 1
ATOM 643 C C . GLY A 1 84 ? 1.381 -0.057 24.938 1.00 78.31 84 GLY A C 1
ATOM 644 O O . GLY A 1 84 ? 2.231 0.631 24.379 1.00 78.31 84 GLY A O 1
ATOM 645 N N . PHE A 1 85 ? 0.539 -0.819 24.231 1.00 84.50 85 PHE A N 1
ATOM 646 C CA . PHE A 1 85 ? 0.653 -0.978 22.770 1.00 84.50 85 PHE A CA 1
ATOM 647 C C . PHE A 1 85 ? 0.438 0.309 21.962 1.00 84.50 85 PHE A C 1
ATOM 649 O O . PHE A 1 85 ? 0.803 0.374 20.792 1.00 84.50 85 PHE A O 1
ATOM 656 N N . LEU A 1 86 ? -0.109 1.360 22.580 1.00 84.50 86 LEU A N 1
ATOM 657 C CA . LEU A 1 86 ? -0.165 2.682 21.959 1.00 84.50 86 LEU A CA 1
ATOM 658 C C . LEU A 1 86 ? 1.243 3.238 21.690 1.00 84.50 86 LEU A C 1
ATOM 660 O O . LEU A 1 86 ? 1.471 3.807 20.629 1.00 84.50 86 LEU A O 1
ATOM 664 N N . GLY A 1 87 ? 2.184 3.047 22.621 1.00 86.25 87 GLY A N 1
ATOM 665 C CA . GLY A 1 87 ? 3.577 3.463 22.441 1.00 86.25 87 GLY A CA 1
ATOM 666 C C . GLY A 1 87 ? 4.279 2.645 21.359 1.00 86.25 87 GLY A C 1
ATOM 667 O O . GLY A 1 87 ? 4.958 3.212 20.509 1.00 86.25 87 GLY A O 1
ATOM 668 N N . VAL A 1 88 ? 4.025 1.332 21.328 1.00 87.88 88 VAL A N 1
ATOM 669 C CA . VAL A 1 88 ? 4.532 0.434 20.276 1.00 87.88 88 VAL A CA 1
ATOM 670 C C . VAL A 1 88 ? 4.031 0.875 18.903 1.00 87.88 88 VAL A C 1
ATOM 672 O O . VAL A 1 88 ? 4.830 1.016 17.989 1.00 87.88 88 VAL A O 1
ATOM 675 N N . SER A 1 89 ? 2.736 1.170 18.763 1.00 87.94 89 SER A N 1
ATOM 676 C CA . SER A 1 89 ? 2.163 1.633 17.494 1.00 87.94 89 SER A CA 1
ATOM 677 C C . SER A 1 89 ? 2.789 2.951 17.021 1.00 87.94 89 SER A C 1
ATOM 679 O O . SER A 1 89 ? 3.108 3.078 15.845 1.00 87.94 89 SER A O 1
ATOM 681 N N . ILE A 1 90 ? 3.064 3.900 17.926 1.00 89.00 90 ILE A N 1
ATOM 682 C CA . ILE A 1 90 ? 3.794 5.136 17.586 1.00 89.00 90 ILE A CA 1
ATOM 683 C C . ILE A 1 90 ? 5.218 4.821 17.108 1.00 89.00 90 ILE A C 1
ATOM 685 O O . ILE A 1 90 ? 5.653 5.365 16.096 1.00 89.00 90 ILE A O 1
ATOM 689 N N . GLY A 1 91 ? 5.928 3.926 17.801 1.00 91.88 91 GLY A N 1
ATOM 690 C CA . GLY A 1 91 ? 7.260 3.480 17.388 1.00 91.88 91 GLY A CA 1
ATOM 691 C C . GLY A 1 91 ? 7.249 2.827 16.005 1.00 91.88 91 GLY A C 1
ATOM 692 O O . GLY A 1 91 ? 8.086 3.153 15.171 1.00 91.88 91 GLY A O 1
ATOM 693 N N . VAL A 1 92 ? 6.254 1.978 15.729 1.00 91.44 92 VAL A N 1
ATOM 694 C CA . VAL A 1 92 ? 6.065 1.351 14.415 1.00 91.44 92 VAL A CA 1
ATOM 695 C C . VAL A 1 92 ? 5.769 2.403 13.347 1.00 91.44 92 VAL A C 1
ATOM 697 O O . VAL A 1 92 ? 6.380 2.351 12.295 1.00 91.44 92 VAL A O 1
ATOM 700 N N . VAL A 1 93 ? 4.923 3.407 13.602 1.00 92.88 93 VAL A N 1
ATOM 701 C CA . VAL A 1 93 ? 4.678 4.501 12.638 1.00 92.88 93 VAL A CA 1
ATOM 702 C C . VAL A 1 93 ? 5.973 5.229 12.269 1.00 92.88 93 VAL A C 1
ATOM 704 O O . VAL A 1 93 ? 6.214 5.482 11.090 1.00 92.88 93 VAL A O 1
ATOM 707 N N . ILE A 1 94 ? 6.811 5.553 13.259 1.00 92.62 94 ILE A N 1
ATOM 708 C CA . ILE A 1 94 ? 8.111 6.197 13.018 1.00 92.62 94 ILE A CA 1
ATOM 709 C C . ILE A 1 94 ? 9.012 5.271 12.199 1.00 92.62 94 ILE A C 1
ATOM 711 O O . ILE A 1 94 ? 9.642 5.709 11.243 1.00 92.62 94 ILE A O 1
ATOM 715 N N . LEU A 1 95 ? 9.048 3.985 12.537 1.00 93.44 95 LEU A N 1
ATOM 716 C CA . LEU A 1 95 ? 9.840 2.992 11.823 1.00 93.44 95 LEU A CA 1
ATOM 717 C C . LEU A 1 95 ? 9.392 2.875 10.353 1.00 93.44 95 LEU A C 1
ATOM 719 O O . LEU A 1 95 ? 10.221 2.983 9.453 1.00 93.44 95 LEU A O 1
ATOM 723 N N . GLU A 1 96 ? 8.091 2.752 10.095 1.00 92.56 96 GLU A N 1
ATOM 724 C CA . GLU A 1 96 ? 7.528 2.635 8.745 1.00 92.56 96 GLU A CA 1
ATOM 725 C C . GLU A 1 96 ? 7.820 3.879 7.891 1.00 92.56 96 GLU A C 1
ATOM 727 O O . GLU A 1 96 ? 8.395 3.769 6.809 1.00 92.56 96 GLU A O 1
ATOM 732 N N . PHE A 1 97 ? 7.474 5.080 8.370 1.00 91.62 97 PHE A N 1
ATOM 733 C CA . PHE A 1 97 ? 7.602 6.298 7.560 1.00 91.62 97 PHE A CA 1
ATOM 734 C C . PHE A 1 97 ? 9.020 6.878 7.533 1.00 91.62 97 PHE A C 1
ATOM 736 O O . PHE A 1 97 ? 9.447 7.374 6.492 1.00 91.62 97 PHE A O 1
ATOM 743 N N . CYS A 1 98 ? 9.756 6.854 8.647 1.00 90.31 98 CYS A N 1
ATOM 744 C CA . CYS A 1 98 ? 11.077 7.481 8.712 1.00 90.31 98 CYS A CA 1
ATOM 745 C C . CYS A 1 98 ? 12.199 6.537 8.286 1.00 90.31 98 CYS A C 1
ATOM 747 O O . CYS A 1 98 ? 13.168 7.017 7.703 1.00 90.31 98 CYS A O 1
ATOM 749 N N . ILE A 1 99 ? 12.096 5.232 8.565 1.00 91.44 99 ILE A N 1
ATOM 750 C CA . ILE A 1 99 ? 13.168 4.267 8.278 1.00 91.44 99 ILE A CA 1
ATOM 751 C C . ILE A 1 99 ? 12.844 3.469 7.019 1.00 91.44 99 ILE A C 1
ATOM 753 O O . ILE A 1 99 ? 13.596 3.535 6.053 1.00 91.44 99 ILE 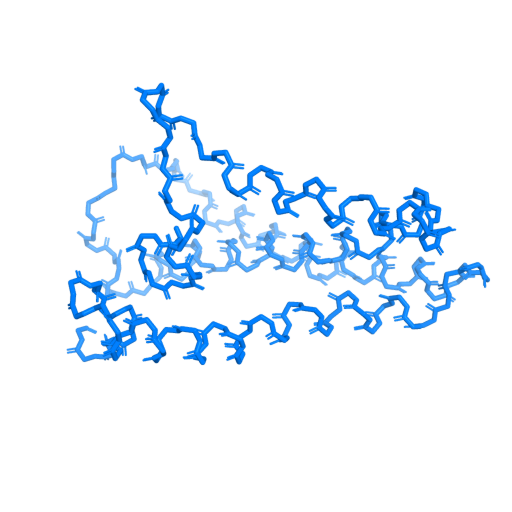A O 1
ATOM 757 N N . PHE A 1 100 ? 11.733 2.731 6.988 1.00 91.25 100 PHE A N 1
ATOM 758 C CA . PHE A 1 100 ? 11.456 1.837 5.865 1.00 91.25 100 PHE A CA 1
ATOM 759 C C . PHE A 1 100 ? 11.123 2.586 4.583 1.00 91.25 100 PHE A C 1
ATOM 761 O O . PHE A 1 100 ? 11.720 2.291 3.551 1.00 91.25 100 PHE A O 1
ATOM 768 N N . LEU A 1 101 ? 10.236 3.581 4.629 1.00 91.19 101 LEU A N 1
ATOM 769 C CA . LEU A 1 101 ? 9.867 4.331 3.432 1.00 91.19 101 LEU A CA 1
ATOM 770 C C . LEU A 1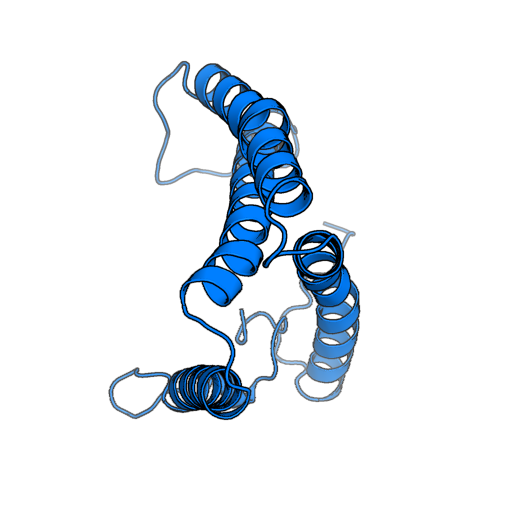 101 ? 11.068 5.087 2.845 1.00 91.19 101 LEU A C 1
ATOM 772 O O . LEU A 1 101 ? 11.279 5.040 1.636 1.00 91.19 101 LEU A O 1
ATOM 776 N N . SER A 1 102 ? 11.886 5.732 3.682 1.00 89.25 102 SER A N 1
ATOM 777 C CA . SER A 1 102 ? 13.084 6.445 3.219 1.00 89.25 102 SER A CA 1
ATOM 778 C C . SER A 1 102 ? 14.143 5.488 2.658 1.00 89.25 102 SER A C 1
ATOM 780 O O . SER A 1 102 ? 14.678 5.745 1.580 1.00 89.25 102 SER A O 1
ATOM 782 N N . ALA A 1 103 ? 14.389 4.352 3.320 1.00 89.38 103 ALA A N 1
ATOM 783 C CA . ALA A 1 103 ? 15.334 3.340 2.859 1.00 89.38 103 ALA A CA 1
ATOM 784 C C . ALA A 1 103 ? 14.888 2.684 1.545 1.00 89.38 103 ALA A C 1
ATOM 786 O O . ALA A 1 103 ? 15.714 2.462 0.663 1.00 89.38 103 ALA A O 1
ATOM 787 N N . LEU A 1 104 ? 13.589 2.412 1.382 1.00 88.56 104 LEU A N 1
ATOM 788 C CA . LEU A 1 104 ? 13.024 1.875 0.143 1.00 88.56 104 LEU A CA 1
ATOM 789 C C . LEU A 1 104 ? 13.146 2.878 -1.004 1.00 88.56 104 LEU A C 1
ATOM 791 O O . LEU A 1 104 ? 13.604 2.513 -2.082 1.00 88.56 104 LEU A O 1
ATOM 795 N N . LEU A 1 105 ? 12.796 4.146 -0.779 1.00 87.25 105 LEU A N 1
ATOM 796 C CA . LEU A 1 105 ? 12.925 5.184 -1.807 1.00 87.25 105 LEU A CA 1
ATOM 797 C C . LEU A 1 105 ? 14.388 5.417 -2.207 1.00 87.25 105 LEU A C 1
ATOM 799 O O . LEU A 1 105 ? 14.672 5.599 -3.390 1.00 87.25 105 LEU A O 1
ATOM 803 N N . TRP A 1 106 ? 15.310 5.360 -1.243 1.00 87.62 106 TRP A N 1
ATOM 804 C CA . TRP A 1 106 ? 16.747 5.406 -1.504 1.00 87.62 106 TRP A CA 1
ATOM 805 C C . TRP A 1 106 ? 17.227 4.189 -2.298 1.00 87.62 106 TRP A C 1
ATOM 807 O O . TRP A 1 106 ? 17.959 4.345 -3.273 1.00 87.62 106 TRP A O 1
ATOM 817 N N . TYR A 1 107 ? 16.787 2.983 -1.921 1.00 86.75 107 TYR A N 1
ATOM 818 C CA . TYR A 1 107 ? 17.111 1.756 -2.642 1.00 86.75 107 TYR A CA 1
ATOM 819 C C . TYR A 1 107 ? 16.653 1.850 -4.096 1.00 86.75 107 TYR A C 1
ATOM 821 O O . TYR A 1 107 ? 17.459 1.614 -4.988 1.00 86.75 107 TYR A O 1
ATOM 829 N N . LEU A 1 108 ? 15.410 2.263 -4.357 1.00 86.50 108 LEU A N 1
ATOM 830 C CA . LEU A 1 108 ? 14.950 2.475 -5.729 1.00 86.50 108 LEU A CA 1
ATOM 831 C C . LEU A 1 108 ? 15.854 3.493 -6.443 1.00 86.50 108 LEU A C 1
ATOM 833 O O . LEU A 1 108 ? 16.391 3.189 -7.494 1.00 86.50 108 LEU A O 1
ATOM 837 N N . TYR A 1 109 ? 16.136 4.648 -5.837 1.00 84.31 109 TYR A N 1
ATOM 838 C CA . TYR A 1 109 ? 16.961 5.686 -6.467 1.00 84.31 109 TYR A CA 1
ATOM 839 C C . TYR A 1 109 ? 18.381 5.234 -6.868 1.00 84.31 109 TYR A C 1
ATOM 841 O O . TYR A 1 109 ? 18.867 5.630 -7.926 1.00 84.31 109 TYR A O 1
ATOM 849 N N . VAL A 1 110 ? 19.056 4.434 -6.038 1.00 86.62 110 VAL A N 1
ATOM 850 C CA . VAL A 1 110 ? 20.449 4.006 -6.281 1.00 86.62 110 VAL A CA 1
ATOM 851 C C . VAL A 1 110 ? 20.548 2.876 -7.309 1.00 86.62 110 VAL A C 1
ATOM 853 O O . VAL A 1 110 ? 21.586 2.729 -7.954 1.00 86.62 110 VAL A O 1
ATOM 856 N N . ASN A 1 111 ? 19.498 2.070 -7.482 1.00 83.62 111 ASN A N 1
ATOM 857 C CA . ASN A 1 111 ? 19.539 0.940 -8.404 1.00 83.62 111 ASN A CA 1
ATOM 858 C C . ASN A 1 111 ? 19.311 1.398 -9.859 1.00 83.62 111 ASN A C 1
ATOM 860 O O . ASN A 1 111 ? 18.234 1.904 -10.179 1.00 83.62 111 ASN A O 1
ATOM 864 N N . PRO A 1 112 ? 20.269 1.163 -10.776 1.00 72.81 112 PRO A N 1
ATOM 865 C CA . PRO A 1 112 ? 20.175 1.637 -12.159 1.00 72.81 112 PRO A CA 1
ATOM 866 C C . PRO A 1 112 ? 19.026 0.986 -12.946 1.00 72.81 112 PRO A C 1
ATOM 868 O O . PRO A 1 112 ? 18.444 1.625 -13.820 1.00 72.81 112 PRO A O 1
ATOM 871 N N . ASP A 1 113 ? 18.640 -0.243 -12.591 1.00 75.56 113 ASP A N 1
ATOM 872 C CA . ASP A 1 113 ? 17.517 -0.964 -13.211 1.00 75.56 113 ASP A CA 1
ATOM 873 C C . ASP A 1 113 ? 16.139 -0.474 -12.723 1.00 75.56 113 ASP A C 1
ATOM 875 O O . ASP A 1 113 ? 15.100 -0.800 -13.308 1.00 75.56 113 ASP A O 1
ATOM 879 N N . MET A 1 114 ? 16.114 0.291 -11.627 1.00 74.62 114 MET A N 1
ATOM 880 C CA . MET A 1 114 ? 14.910 0.717 -10.918 1.00 74.62 114 MET A CA 1
ATOM 881 C C . MET A 1 114 ? 14.891 2.238 -10.774 1.00 74.62 114 MET A C 1
ATOM 883 O O . MET A 1 114 ? 14.924 2.771 -9.682 1.00 74.62 114 MET A O 1
ATOM 887 N N . GLY A 1 115 ? 14.817 2.968 -11.885 1.00 73.44 115 GLY A N 1
ATOM 888 C CA . GLY A 1 115 ? 14.836 4.433 -11.842 1.00 73.44 115 GLY A CA 1
ATOM 889 C C . GLY A 1 115 ? 13.697 5.080 -11.030 1.00 73.44 115 GLY A C 1
ATOM 890 O O . GLY A 1 115 ? 12.724 4.446 -10.613 1.00 73.44 115 GLY A O 1
ATOM 891 N N . ILE A 1 116 ? 13.772 6.409 -10.896 1.00 80.00 116 ILE A N 1
ATOM 892 C CA . ILE A 1 116 ? 12.823 7.247 -10.135 1.00 80.00 116 ILE A CA 1
ATOM 893 C C . ILE A 1 116 ? 11.343 7.031 -10.506 1.00 80.00 116 ILE A C 1
ATOM 895 O O . ILE A 1 116 ? 10.453 7.268 -9.688 1.00 80.00 116 ILE A O 1
ATOM 899 N N . GLY A 1 117 ? 11.070 6.540 -11.720 1.00 82.75 117 GLY A N 1
ATOM 900 C CA . GLY A 1 117 ? 9.724 6.219 -12.192 1.00 82.75 117 GLY A CA 1
ATOM 901 C C . GLY A 1 117 ? 8.988 5.218 -11.297 1.00 82.75 117 GLY A C 1
ATOM 902 O O . GLY A 1 117 ? 7.796 5.394 -11.054 1.00 82.75 117 GLY A O 1
ATOM 903 N N . TYR A 1 118 ? 9.686 4.230 -10.731 1.00 82.56 118 TYR A N 1
ATOM 904 C CA . TYR A 1 118 ? 9.067 3.246 -9.836 1.00 82.56 118 TYR A CA 1
ATOM 905 C C . TYR A 1 118 ? 8.712 3.844 -8.469 1.00 82.56 118 TYR A C 1
ATOM 907 O O . TYR A 1 118 ? 7.649 3.539 -7.927 1.00 82.56 118 TYR A O 1
ATOM 915 N N . SER A 1 119 ? 9.534 4.762 -7.951 1.00 81.31 119 SER A N 1
ATOM 916 C CA . SER A 1 119 ? 9.243 5.506 -6.717 1.00 81.31 119 SER A CA 1
ATOM 917 C C . SER A 1 119 ? 8.012 6.397 -6.878 1.00 81.31 119 SER A C 1
ATOM 919 O O . SER A 1 119 ? 7.150 6.443 -6.000 1.00 81.31 119 SER A O 1
ATOM 921 N N . ILE A 1 120 ? 7.897 7.068 -8.029 1.00 84.69 120 ILE A N 1
ATOM 922 C CA . ILE A 1 120 ? 6.725 7.883 -8.364 1.00 84.69 120 ILE A CA 1
ATOM 923 C C . ILE A 1 120 ? 5.490 6.991 -8.493 1.00 84.69 120 ILE A C 1
ATOM 925 O O . ILE A 1 120 ? 4.461 7.307 -7.902 1.00 84.69 120 ILE A O 1
ATOM 929 N N . ALA A 1 121 ? 5.586 5.863 -9.204 1.00 85.25 121 ALA A N 1
ATOM 930 C CA . ALA A 1 121 ? 4.477 4.925 -9.356 1.00 85.25 121 ALA A CA 1
ATOM 931 C C . ALA A 1 121 ? 3.977 4.403 -7.999 1.00 85.25 121 ALA A C 1
ATOM 933 O O . ALA A 1 121 ? 2.770 4.385 -7.754 1.00 85.25 121 ALA A O 1
ATOM 934 N N . ALA A 1 122 ? 4.891 4.056 -7.090 1.00 82.50 122 ALA A N 1
ATOM 935 C CA . ALA A 1 122 ? 4.546 3.539 -5.770 1.00 82.50 122 ALA A CA 1
ATOM 936 C C . ALA A 1 122 ? 3.774 4.546 -4.898 1.00 82.50 122 ALA A C 1
ATOM 938 O O . ALA A 1 122 ? 2.939 4.137 -4.095 1.00 82.50 122 ALA A O 1
ATOM 939 N N . ILE A 1 123 ? 4.007 5.852 -5.069 1.00 84.94 123 ILE A N 1
ATOM 940 C CA . ILE A 1 123 ? 3.266 6.918 -4.371 1.00 84.94 123 ILE A CA 1
ATOM 941 C C . ILE A 1 123 ? 1.987 7.293 -5.134 1.00 84.94 123 ILE A C 1
ATOM 943 O O . ILE A 1 123 ? 0.932 7.506 -4.533 1.00 84.94 123 ILE A O 1
ATOM 947 N N . ALA A 1 124 ? 2.057 7.351 -6.463 1.00 88.56 124 ALA A N 1
ATOM 948 C CA . ALA A 1 124 ? 0.951 7.764 -7.314 1.00 88.56 124 ALA A CA 1
ATOM 949 C C . ALA A 1 124 ? -0.217 6.772 -7.271 1.00 88.56 124 ALA A C 1
ATOM 951 O O . ALA A 1 124 ? -1.366 7.200 -7.196 1.00 88.56 124 ALA A O 1
ATOM 952 N N . ILE A 1 125 ? 0.046 5.460 -7.269 1.00 87.25 125 ILE A N 1
ATOM 953 C CA . ILE A 1 125 ? -1.001 4.424 -7.266 1.00 87.25 125 ILE A CA 1
ATOM 954 C C . ILE A 1 125 ? -1.921 4.538 -6.025 1.00 87.25 125 ILE A C 1
ATOM 956 O O . ILE A 1 125 ? -3.141 4.617 -6.205 1.00 87.25 125 ILE A O 1
ATOM 960 N N . PRO A 1 126 ? -1.405 4.625 -4.779 1.00 83.75 126 PRO A N 1
ATOM 961 C CA . PRO A 1 126 ? -2.231 4.885 -3.597 1.00 83.75 126 PRO A CA 1
ATOM 962 C C . PRO A 1 126 ? -3.007 6.204 -3.654 1.00 83.75 126 PRO A C 1
ATOM 964 O O . PRO A 1 126 ? -4.139 6.269 -3.179 1.00 83.75 126 PRO A O 1
ATOM 967 N N . ILE A 1 127 ? -2.429 7.258 -4.237 1.00 88.56 127 ILE A N 1
ATOM 968 C CA . ILE A 1 127 ? -3.112 8.553 -4.368 1.00 88.56 127 ILE A CA 1
ATOM 969 C C . ILE A 1 127 ? -4.265 8.449 -5.367 1.00 88.56 127 ILE A C 1
ATOM 971 O O . ILE A 1 127 ? -5.361 8.916 -5.069 1.00 88.56 127 ILE A O 1
ATOM 975 N N . ILE A 1 128 ? -4.053 7.789 -6.509 1.00 90.44 128 ILE A N 1
ATOM 976 C CA . ILE A 1 128 ? -5.058 7.550 -7.559 1.00 90.44 128 ILE A CA 1
ATOM 977 C C . ILE A 1 128 ? -6.235 6.711 -7.041 1.00 90.44 128 ILE A C 1
ATOM 979 O O . ILE A 1 128 ? -7.367 6.873 -7.499 1.00 90.44 128 ILE A O 1
ATOM 983 N N . TYR A 1 129 ? -6.019 5.862 -6.036 1.00 85.06 129 TYR A N 1
ATOM 984 C CA . TYR A 1 129 ? -7.108 5.122 -5.403 1.00 85.06 129 TYR A CA 1
ATOM 985 C C . TYR A 1 129 ? -8.176 6.041 -4.775 1.00 85.06 129 TYR A C 1
ATOM 987 O O . TYR A 1 129 ? -9.361 5.711 -4.811 1.00 85.06 129 TYR A O 1
ATOM 995 N N . ILE A 1 130 ? -7.799 7.211 -4.246 1.00 86.62 130 ILE A N 1
ATOM 996 C CA . ILE A 1 130 ? -8.729 8.157 -3.602 1.00 86.62 130 ILE A CA 1
ATOM 997 C C . ILE A 1 130 ? -9.797 8.691 -4.581 1.00 86.62 130 ILE A C 1
ATOM 999 O O . ILE A 1 130 ? -10.988 8.531 -4.287 1.00 86.62 130 ILE A O 1
ATOM 1003 N N . PRO A 1 131 ? -9.448 9.295 -5.739 1.00 88.25 131 PRO A N 1
ATOM 1004 C CA . PRO A 1 131 ? -10.442 9.759 -6.700 1.00 88.25 131 PRO A CA 1
ATOM 1005 C C . PRO A 1 131 ? -11.221 8.603 -7.332 1.00 88.25 131 PRO A C 1
ATOM 1007 O O . PRO A 1 131 ? -12.433 8.732 -7.505 1.00 88.25 131 PRO A O 1
ATOM 1010 N N . ILE A 1 132 ? -10.582 7.456 -7.608 1.00 87.44 132 ILE A N 1
ATOM 1011 C CA . ILE A 1 132 ? -11.287 6.269 -8.122 1.00 87.44 132 ILE A CA 1
ATOM 1012 C C . ILE A 1 132 ? -12.377 5.839 -7.142 1.00 87.44 132 ILE A C 1
ATOM 1014 O O . ILE A 1 132 ? -13.524 5.644 -7.545 1.00 87.44 132 ILE A O 1
ATOM 1018 N N . ARG A 1 133 ? -12.053 5.751 -5.848 1.00 82.88 133 ARG A N 1
ATOM 1019 C CA . ARG A 1 133 ? -13.026 5.425 -4.803 1.00 82.88 133 ARG A CA 1
ATOM 1020 C C . ARG A 1 133 ? -14.184 6.419 -4.793 1.00 82.88 133 ARG A C 1
ATOM 1022 O O . ARG A 1 133 ? -15.328 5.991 -4.689 1.00 82.88 133 ARG A O 1
ATOM 1029 N N . TYR A 1 134 ? -13.909 7.719 -4.890 1.00 84.38 134 TYR A N 1
ATOM 1030 C CA . TYR A 1 134 ? -14.957 8.742 -4.878 1.00 84.38 134 TYR A CA 1
ATOM 1031 C C . TYR A 1 134 ? -15.922 8.588 -6.063 1.00 84.38 134 TYR A C 1
ATOM 1033 O O . TYR A 1 134 ? -17.140 8.563 -5.877 1.00 84.38 134 TYR A O 1
ATOM 1041 N N . VAL A 1 135 ? -15.386 8.414 -7.275 1.00 86.81 135 VAL A N 1
ATOM 1042 C CA . VAL A 1 135 ? -16.186 8.208 -8.492 1.00 86.81 135 VAL A CA 1
ATOM 1043 C C . VAL A 1 135 ? -16.990 6.911 -8.409 1.00 86.81 135 VAL A C 1
ATOM 1045 O O . VAL A 1 135 ? -18.187 6.914 -8.693 1.00 86.81 135 VAL A O 1
ATOM 1048 N N . MET A 1 136 ? -16.365 5.816 -7.970 1.00 84.12 136 MET A N 1
ATOM 1049 C CA . MET A 1 136 ? -17.031 4.520 -7.818 1.00 84.12 136 MET A CA 1
ATOM 1050 C C . MET A 1 136 ? -18.133 4.552 -6.768 1.00 84.12 136 MET A C 1
ATOM 1052 O O . MET A 1 136 ? -19.206 4.007 -7.001 1.00 84.12 136 MET A O 1
ATOM 1056 N N . GLN A 1 137 ? -17.915 5.229 -5.642 1.00 79.94 137 GLN A N 1
ATOM 1057 C CA . GLN A 1 137 ? -18.928 5.354 -4.601 1.00 79.94 137 GLN A CA 1
ATOM 1058 C C . GLN A 1 137 ? -20.123 6.185 -5.084 1.00 79.94 137 GLN A C 1
ATOM 1060 O O . GLN A 1 137 ? -21.265 5.798 -4.845 1.00 79.94 137 GLN A O 1
ATOM 1065 N N . LYS A 1 138 ? -19.880 7.270 -5.833 1.00 81.75 138 LYS A N 1
ATOM 1066 C CA . LYS A 1 138 ? -20.947 8.056 -6.469 1.00 81.75 138 LYS A CA 1
ATOM 1067 C C . LYS A 1 138 ? -21.734 7.225 -7.486 1.00 81.75 138 LYS A C 1
ATOM 1069 O O . LYS A 1 138 ? -22.958 7.263 -7.474 1.00 81.75 138 LYS A O 1
ATOM 1074 N N . TRP A 1 139 ? -21.046 6.471 -8.343 1.00 82.12 139 TRP A N 1
ATOM 1075 C CA . TRP A 1 139 ? -21.673 5.637 -9.374 1.00 82.12 139 TRP A CA 1
ATOM 1076 C C . TRP A 1 139 ? -22.476 4.472 -8.785 1.00 82.12 139 TRP A C 1
ATOM 1078 O O . TRP A 1 139 ? -23.605 4.223 -9.201 1.00 82.12 139 TRP A O 1
ATOM 1088 N N . ASN A 1 140 ? -21.926 3.798 -7.774 1.00 80.75 140 ASN A N 1
ATOM 1089 C CA . ASN A 1 140 ? -22.628 2.743 -7.056 1.00 80.75 140 ASN A CA 1
ATOM 1090 C C . ASN A 1 140 ? -23.860 3.301 -6.339 1.00 80.75 140 ASN A C 1
ATOM 1092 O O . ASN A 1 140 ? -24.906 2.681 -6.409 1.00 80.75 140 ASN A O 1
ATOM 1096 N N . HIS A 1 141 ? -23.788 4.479 -5.713 1.00 73.62 141 HIS A N 1
ATOM 1097 C CA . HIS A 1 141 ? -24.954 5.058 -5.043 1.00 73.62 141 HIS A CA 1
ATOM 1098 C C . HIS A 1 141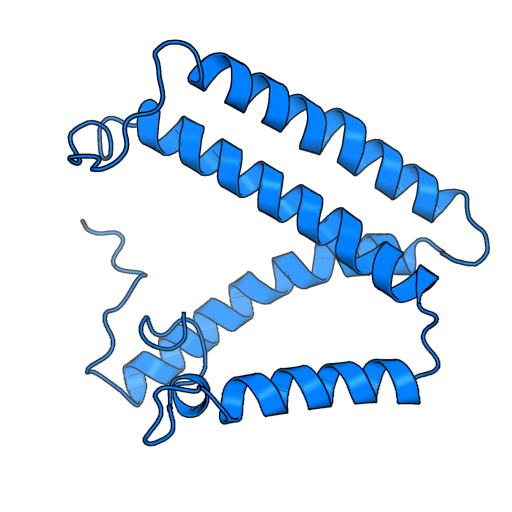 ? -26.086 5.431 -6.016 1.00 73.62 141 HIS A C 1
ATOM 1100 O O . HIS A 1 141 ? -27.255 5.287 -5.673 1.00 73.62 141 HIS A O 1
ATOM 1106 N N . THR A 1 142 ? -25.765 5.875 -7.238 1.00 77.88 142 THR A N 1
ATOM 1107 C CA . THR A 1 142 ? -26.798 6.187 -8.240 1.00 77.88 142 THR A CA 1
ATOM 1108 C C . THR A 1 142 ? -27.443 4.948 -8.858 1.00 77.88 142 THR A C 1
ATOM 1110 O O . THR A 1 142 ? -28.601 5.024 -9.257 1.00 77.88 142 THR A O 1
ATOM 1113 N N . HIS A 1 143 ? -26.724 3.825 -8.952 1.00 78.69 143 HIS A N 1
ATOM 1114 C CA . HIS A 1 143 ? -27.230 2.588 -9.569 1.00 78.69 143 HIS A CA 1
ATOM 1115 C C . HIS A 1 143 ? -27.741 1.559 -8.549 1.00 78.69 143 HIS A C 1
ATOM 1117 O O . HIS A 1 143 ? -28.540 0.698 -8.906 1.00 78.69 143 HIS A O 1
ATOM 1123 N N . HIS A 1 144 ? -27.288 1.656 -7.300 1.00 76.00 144 HIS A N 1
ATOM 1124 C CA . HIS A 1 144 ? -27.530 0.714 -6.211 1.00 76.00 144 HIS A CA 1
ATOM 1125 C C . HIS A 1 144 ? -27.791 1.471 -4.894 1.00 76.00 144 HIS A C 1
ATOM 1127 O O . HIS A 1 144 ? -26.883 1.610 -4.061 1.00 76.00 144 HIS A O 1
ATOM 1133 N N . PRO A 1 145 ? -29.012 2.003 -4.687 1.00 69.50 145 PRO A N 1
ATOM 1134 C CA . PRO A 1 145 ? -29.367 2.757 -3.482 1.00 69.50 145 PRO A CA 1
ATOM 1135 C C . PRO A 1 145 ? -29.319 1.918 -2.192 1.00 69.50 145 PRO A C 1
ATOM 1137 O O . PRO A 1 145 ? -29.272 2.478 -1.100 1.00 69.50 145 PRO A O 1
ATOM 1140 N N . GLU A 1 146 ? -29.294 0.587 -2.297 1.00 71.31 146 GLU A N 1
ATOM 1141 C CA . GLU A 1 146 ? -29.143 -0.358 -1.187 1.00 71.31 146 GLU A CA 1
ATOM 1142 C C . GLU A 1 146 ? -27.763 -0.313 -0.508 1.00 71.31 146 GLU A C 1
ATOM 1144 O O . GLU A 1 146 ? -27.582 -0.870 0.576 1.00 71.31 146 GLU A O 1
ATOM 1149 N N . VAL A 1 147 ? -26.773 0.334 -1.130 1.00 70.50 147 VAL A N 1
ATOM 1150 C CA . VAL A 1 147 ? -25.404 0.380 -0.617 1.00 70.50 147 VAL A CA 1
ATOM 1151 C C . VAL A 1 147 ? -25.227 1.569 0.335 1.00 70.50 147 VAL A C 1
ATOM 1153 O O . VAL A 1 147 ? -25.426 2.716 -0.078 1.00 70.50 147 VAL A O 1
ATOM 1156 N N . PRO A 1 148 ? -24.801 1.346 1.595 1.00 65.12 148 PRO A N 1
ATOM 1157 C CA . PRO A 1 148 ? -24.633 2.422 2.563 1.00 65.12 148 PRO A CA 1
ATOM 1158 C C . PRO A 1 148 ? -23.557 3.418 2.117 1.00 65.12 148 PRO A C 1
ATOM 1160 O O . PRO A 1 148 ? -22.450 3.047 1.716 1.00 65.12 148 PRO A O 1
ATOM 1163 N N . ASN A 1 149 ? -23.874 4.711 2.216 1.00 63.22 149 ASN A N 1
ATOM 1164 C CA . ASN A 1 149 ? -22.944 5.771 1.854 1.00 63.22 149 ASN A CA 1
ATOM 1165 C C . ASN A 1 149 ? -21.879 5.949 2.948 1.00 63.22 149 ASN A C 1
ATOM 1167 O O . ASN A 1 149 ? -22.084 6.655 3.930 1.00 63.22 149 ASN A O 1
ATOM 1171 N N . GLY A 1 150 ? -20.694 5.371 2.751 1.00 56.84 150 GLY A N 1
ATOM 1172 C CA . GLY A 1 150 ? -19.548 5.550 3.654 1.00 56.84 150 GLY A CA 1
ATOM 1173 C C . GLY A 1 150 ? -18.929 6.962 3.669 1.00 56.84 150 GLY A C 1
ATOM 1174 O O . GLY A 1 150 ? -17.809 7.113 4.148 1.00 56.84 150 GLY A O 1
ATOM 1175 N N . LEU A 1 151 ? -19.590 7.968 3.075 1.00 53.81 151 LEU A N 1
ATOM 1176 C CA . LEU A 1 151 ? -19.189 9.387 3.022 1.00 53.81 151 LEU A CA 1
ATOM 1177 C C . LEU A 1 151 ? -20.149 10.307 3.805 1.00 53.81 151 LEU A C 1
ATOM 1179 O O . LEU A 1 151 ? -20.080 11.525 3.654 1.00 53.81 151 LEU A O 1
ATOM 1183 N N . ASN A 1 152 ? -21.038 9.763 4.640 1.00 50.16 152 ASN A N 1
ATOM 1184 C CA . ASN A 1 152 ? -21.840 10.577 5.552 1.00 50.16 152 ASN A CA 1
ATOM 1185 C C . ASN A 1 152 ? -20.936 11.127 6.672 1.00 50.16 152 ASN A C 1
ATOM 1187 O O . ASN A 1 152 ? -20.741 10.497 7.704 1.00 50.16 152 ASN A O 1
ATOM 1191 N N . TRP A 1 153 ? -20.361 12.311 6.456 1.00 45.81 153 TRP A N 1
ATOM 1192 C CA . TRP A 1 153 ? -19.519 13.025 7.429 1.00 45.81 153 TRP A CA 1
ATOM 1193 C C . TRP A 1 153 ? -20.311 13.685 8.577 1.00 45.81 153 TRP A C 1
ATOM 1195 O O . TRP A 1 153 ? -19.721 14.414 9.369 1.00 45.81 153 TRP A O 1
ATOM 1205 N N . ASN A 1 154 ? -21.623 13.439 8.659 1.00 36.62 154 ASN A N 1
ATOM 1206 C CA . ASN A 1 154 ? -22.557 14.086 9.592 1.00 36.62 154 ASN A CA 1
ATOM 1207 C C . ASN A 1 154 ? -23.014 13.182 10.752 1.00 36.62 154 ASN A C 1
ATOM 1209 O O . ASN A 1 154 ? -23.967 13.513 11.451 1.00 36.62 154 ASN A O 1
ATOM 1213 N N . GLU A 1 155 ? -22.331 12.066 10.962 1.00 36.53 155 GLU A N 1
ATOM 1214 C CA . GLU A 1 155 ? -22.342 11.321 12.229 1.00 36.53 155 GLU A CA 1
ATOM 1215 C C . GLU A 1 155 ? -20.970 11.459 12.879 1.00 36.53 155 GLU A C 1
ATOM 1217 O O . GLU A 1 155 ? -20.034 11.875 12.148 1.00 36.53 155 GLU A O 1
#

Radius of gyration: 19.21 Å; chains: 1; bounding box: 50×36×49 Å

Sequence (155 aa):
MATNGHMPMFLSKTNKYGVPVNALLFQVAIGFLVIIAGITASQTLAVSCPGYVIAHGLCQLAFIKSRRDPRFKDVERVYKCPRGFLGVSIGVVILEFCIFLSALLWYLYVNPDMGIGYSIAAIAIPIIYIPIRYVMQKWNHTHHPEVPNGLNWNE

pLDDT: mean 82.96, std 9.91, range [36.53, 93.94]

Secondary structure (DSSP, 8-state):
-TTTTSS-GGGG---TTS--HHHHHHHHHHHHHHHHTT--HHHHHHHHHHHHHHHHHHHHHHHHHHHH-GGGTSS--SS-PPTTHHHHHHHHHHIIIIIIHHHHHHHHHH-TTS-HHHHHHHHHHHHHHHHHHHHHHHHHHHH-TTS--TT-TT-

Foldseek 3Di:
DLLQQLDPVLQVDADPVRHSVVVVVVVVVVVVVCVVVVPDPVLVCLLVQLLVLVVLLVVLVVVLCLCPPPVNPPPDDPDDDDPPVSVVSVVSNCCSVVPVNVVSQVVLPVDPVRHPVSVCNSVVVVVVSVVSSVVSSVVCCVVPVVRDRPPPPPD